Protein AF-A0A2G3E3P1-F1 (afdb_monomer_lite)

pLDDT: mean 88.56, std 8.78, range [60.94, 97.06]

Radius of gyration: 22.31 Å; chains: 1; bounding box: 65×24×72 Å

Secondary structure (DSSP, 8-state):
--EEEEE---PPPPPP-SSGGGGGHHHHHHHHHHHHHHHHHHHHHHHHHHHHHHHHHHHHHHHH-TTTTHHHHHHHHHHHHHHHHHHHTT-S-HHHHHHHHHHHHHHHHHHHHHHHHHHHHHHHHHHH-PPEEEEE--

Structure (mmCIF, N/C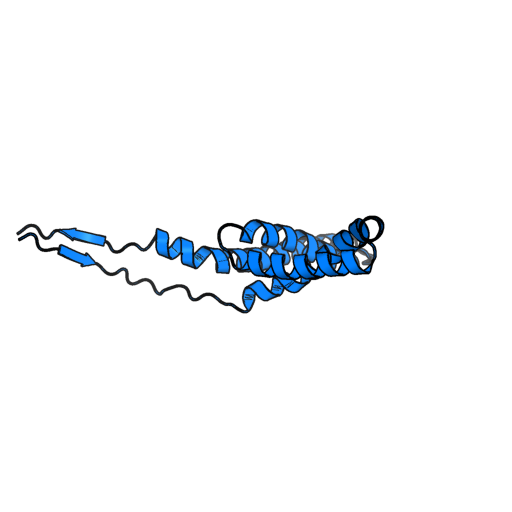A/C/O backbone):
data_AF-A0A2G3E3P1-F1
#
_entry.id   AF-A0A2G3E3P1-F1
#
loop_
_atom_site.group_PDB
_atom_site.id
_atom_site.type_symbol
_atom_site.label_atom_id
_atom_site.label_alt_id
_atom_site.label_comp_id
_atom_site.label_asym_id
_atom_site.label_entity_id
_atom_site.label_seq_id
_atom_site.pdbx_PDB_ins_code
_atom_site.Cartn_x
_atom_site.Cartn_y
_atom_site.Cartn_z
_atom_site.occupancy
_atom_site.B_iso_or_equiv
_atom_site.auth_seq_id
_atom_site.auth_comp_id
_atom_site.auth_asym_id
_atom_site.auth_atom_id
_atom_site.pdbx_PDB_model_num
ATOM 1 N N . MET A 1 1 ? -36.788 -7.141 41.780 1.00 60.94 1 MET A N 1
ATOM 2 C CA . MET A 1 1 ? -36.218 -6.802 40.452 1.00 60.94 1 MET A CA 1
ATOM 3 C C . MET A 1 1 ? -34.771 -7.259 40.453 1.00 60.94 1 MET A C 1
ATOM 5 O O . MET A 1 1 ? -34.112 -7.044 41.457 1.00 60.94 1 MET A O 1
ATOM 9 N N . ALA A 1 2 ? -34.281 -7.923 39.403 1.00 69.88 2 ALA A N 1
ATOM 10 C CA . ALA A 1 2 ? -32.884 -8.361 39.366 1.00 69.88 2 ALA A CA 1
ATOM 11 C C . ALA A 1 2 ? -31.947 -7.147 39.253 1.00 69.88 2 ALA A C 1
ATOM 13 O O . ALA A 1 2 ? -32.154 -6.288 38.397 1.00 69.88 2 ALA A O 1
ATOM 14 N N . LYS A 1 3 ? -30.929 -7.077 40.115 1.00 73.75 3 LYS A N 1
ATOM 15 C CA . LYS A 1 3 ? -29.912 -6.024 40.090 1.00 73.75 3 LYS A CA 1
ATOM 16 C C . LYS A 1 3 ? -28.738 -6.491 39.228 1.00 73.75 3 LYS A C 1
ATOM 18 O O . LYS A 1 3 ? -28.270 -7.619 39.369 1.00 73.75 3 LYS A O 1
ATOM 23 N N . TYR A 1 4 ? -28.278 -5.640 38.319 1.00 74.31 4 TYR A N 1
ATOM 24 C CA . TYR A 1 4 ? -27.139 -5.920 37.444 1.00 74.31 4 TYR A CA 1
ATOM 25 C C . TYR A 1 4 ? -26.029 -4.910 37.727 1.00 74.31 4 TYR A C 1
ATOM 27 O O . TYR A 1 4 ? -26.308 -3.724 37.893 1.00 74.31 4 TYR A O 1
ATOM 35 N N . ILE A 1 5 ? -24.783 -5.378 37.776 1.00 76.38 5 ILE A N 1
ATOM 36 C CA . ILE A 1 5 ? -23.590 -4.529 37.832 1.00 76.38 5 ILE A CA 1
ATOM 37 C C . ILE A 1 5 ? -22.904 -4.629 36.472 1.00 76.38 5 ILE A C 1
ATOM 39 O O . ILE A 1 5 ? -22.642 -5.730 35.976 1.00 76.38 5 ILE A O 1
ATOM 43 N N . ILE A 1 6 ? -22.649 -3.475 35.858 1.00 72.25 6 ILE A N 1
ATOM 44 C CA . ILE A 1 6 ? -21.857 -3.367 34.635 1.00 72.25 6 ILE A CA 1
ATOM 45 C C . ILE A 1 6 ? -20.405 -3.189 35.077 1.00 72.25 6 ILE A C 1
ATOM 47 O O . ILE A 1 6 ? -20.044 -2.148 35.619 1.00 72.25 6 ILE A O 1
ATOM 51 N N . GLU A 1 7 ? -19.578 -4.213 34.884 1.00 72.00 7 GLU A N 1
ATOM 52 C CA . GLU A 1 7 ? -18.133 -4.081 35.057 1.00 72.00 7 GLU A CA 1
ATOM 53 C C . GLU A 1 7 ? -17.564 -3.417 33.795 1.00 72.00 7 GLU A C 1
ATOM 55 O O . GLU A 1 7 ? -17.428 -4.050 32.741 1.00 72.00 7 GLU A O 1
ATOM 60 N N . GLU A 1 8 ? -17.273 -2.116 33.881 1.00 64.44 8 GLU A N 1
ATOM 61 C CA . GLU A 1 8 ? -16.582 -1.393 32.814 1.00 64.44 8 GLU A CA 1
ATOM 62 C C . GLU A 1 8 ? -15.137 -1.894 32.686 1.00 64.44 8 GLU A C 1
ATOM 64 O O . GLU A 1 8 ? -14.377 -1.965 33.656 1.00 64.44 8 GLU A O 1
ATOM 69 N N . ASN A 1 9 ? -14.747 -2.268 31.467 1.00 64.69 9 ASN A N 1
ATOM 70 C CA . ASN A 1 9 ? -13.402 -2.748 31.184 1.00 64.69 9 ASN A CA 1
ATOM 71 C C . ASN A 1 9 ? -12.422 -1.558 31.164 1.00 64.69 9 ASN A C 1
ATOM 73 O O . ASN A 1 9 ? -12.585 -0.636 30.370 1.00 64.69 9 ASN A O 1
ATOM 77 N N . LYS A 1 10 ? -11.389 -1.581 32.020 1.00 65.56 10 LYS A N 1
ATOM 78 C CA . LYS A 1 10 ? -10.432 -0.472 32.244 1.00 65.56 10 LYS A CA 1
ATOM 79 C C . LYS A 1 10 ? -9.449 -0.208 31.087 1.00 65.56 10 LYS A C 1
ATOM 81 O O . LYS A 1 10 ? -8.491 0.543 31.253 1.00 65.56 10 LYS A O 1
ATOM 86 N N . THR A 1 11 ? -9.622 -0.837 29.928 1.00 68.50 11 THR A N 1
ATOM 87 C CA . THR A 1 11 ? -8.714 -0.665 28.783 1.00 68.50 11 THR A CA 1
ATOM 88 C C . THR A 1 11 ? -8.942 0.672 28.082 1.00 68.50 11 THR A C 1
ATOM 90 O O . THR A 1 11 ? -10.074 0.978 27.706 1.00 68.50 11 THR A O 1
ATOM 93 N N . THR A 1 12 ? -7.875 1.432 27.826 1.00 75.94 12 THR A N 1
ATOM 94 C CA . THR A 1 12 ? -7.934 2.653 27.010 1.00 75.94 12 THR A CA 1
ATOM 95 C C . THR A 1 12 ? -8.355 2.333 25.572 1.00 75.94 12 THR A C 1
ATOM 97 O O . THR A 1 12 ? -7.999 1.291 25.016 1.00 75.94 12 THR A O 1
ATOM 100 N N . LYS A 1 13 ? -9.160 3.210 24.961 1.00 78.19 13 LYS A N 1
ATOM 101 C CA . LYS A 1 13 ? -9.611 3.053 23.571 1.00 78.19 13 LYS A CA 1
ATOM 102 C C . LYS A 1 13 ? -8.455 3.338 22.614 1.00 78.19 13 LYS A C 1
ATOM 104 O O . LYS A 1 13 ? -7.799 4.363 22.751 1.00 78.19 13 LYS A O 1
ATOM 109 N N . TYR A 1 14 ? -8.218 2.456 21.646 1.00 82.25 14 TYR A N 1
ATOM 110 C CA . TYR A 1 14 ? -7.235 2.705 20.597 1.00 82.25 14 TYR A CA 1
ATOM 111 C C . TYR A 1 14 ? -7.666 3.898 19.737 1.00 82.25 14 TYR A C 1
ATOM 113 O O . TYR A 1 14 ? -8.778 3.924 19.198 1.00 82.25 14 TYR A O 1
ATOM 121 N N . GLU A 1 15 ? -6.767 4.863 19.571 1.00 83.19 15 GLU A N 1
ATOM 122 C CA . GLU A 1 15 ? -6.976 6.034 18.726 1.00 83.19 15 GLU A CA 1
ATOM 123 C C . GLU A 1 15 ? -6.356 5.812 17.345 1.00 83.19 15 GLU A C 1
ATOM 125 O O . GLU A 1 15 ? -5.156 5.568 17.212 1.00 83.19 15 GLU A O 1
ATOM 130 N N . LYS A 1 16 ? -7.182 5.900 16.294 1.00 81.00 16 LYS A N 1
ATOM 131 C CA . LYS A 1 16 ? -6.702 5.778 14.913 1.00 81.00 16 LYS A CA 1
ATOM 132 C C . LYS A 1 16 ? -5.780 6.937 14.565 1.00 81.00 16 LYS A C 1
ATOM 134 O O . LYS A 1 16 ? -6.171 8.100 14.642 1.00 81.00 16 LYS A O 1
ATOM 139 N N . ASN A 1 17 ? -4.610 6.613 14.029 1.00 87.69 17 ASN A N 1
ATOM 140 C CA . ASN A 1 17 ? -3.779 7.591 13.353 1.00 87.69 17 ASN A CA 1
ATOM 141 C C . ASN A 1 17 ? -4.235 7.724 11.893 1.00 87.69 17 ASN A C 1
ATOM 143 O O . ASN A 1 17 ? -4.011 6.831 11.078 1.00 87.69 17 ASN A O 1
ATOM 147 N N . TYR A 1 18 ? -4.865 8.846 11.545 1.00 85.25 18 TYR A N 1
ATOM 148 C CA . TYR A 1 18 ? -5.335 9.105 10.177 1.00 85.25 18 TYR A CA 1
ATOM 149 C C . TYR A 1 18 ? -4.216 9.461 9.194 1.00 85.25 18 TYR A C 1
ATOM 151 O O . TYR A 1 18 ? -4.407 9.359 7.986 1.00 85.25 18 TYR A O 1
ATOM 159 N N . LYS A 1 19 ? -3.040 9.861 9.689 1.00 86.88 19 LYS A N 1
ATOM 160 C CA . LYS A 1 19 ? -1.888 10.184 8.840 1.00 86.88 19 LYS A CA 1
ATOM 161 C C . LYS A 1 19 ? -1.113 8.935 8.438 1.00 86.88 19 LYS A C 1
ATOM 163 O O . LYS A 1 19 ? -0.510 8.916 7.376 1.00 86.88 19 LYS A O 1
ATOM 168 N N . PHE A 1 20 ? -1.132 7.897 9.270 1.00 84.19 20 PHE A N 1
ATOM 169 C CA . PHE A 1 20 ? -0.296 6.715 9.074 1.00 84.19 20 PHE A CA 1
ATOM 170 C C . PHE A 1 20 ? -0.612 5.938 7.780 1.00 84.19 20 PHE A C 1
ATOM 172 O O . PHE A 1 20 ? 0.319 5.673 7.024 1.00 84.19 20 PHE A O 1
ATOM 179 N N . PRO A 1 21 ? -1.887 5.676 7.421 1.00 84.94 21 PRO A N 1
ATOM 180 C CA . PRO A 1 21 ? -2.224 5.027 6.152 1.00 84.94 21 PRO A CA 1
ATOM 181 C C . PRO A 1 21 ? -1.905 5.869 4.914 1.00 84.94 21 PRO A C 1
ATOM 183 O O . PRO A 1 21 ? -1.929 5.341 3.807 1.00 84.94 21 PRO A O 1
ATOM 186 N N . LEU A 1 22 ? -1.587 7.164 5.068 1.00 90.31 22 LEU A N 1
ATOM 187 C CA . LEU A 1 22 ? -1.211 8.005 3.932 1.00 90.31 22 LEU A CA 1
ATOM 188 C C . LEU A 1 22 ? 0.111 7.576 3.292 1.00 90.31 22 LEU A C 1
ATOM 190 O O . LEU A 1 22 ? 0.349 7.922 2.139 1.00 90.31 22 LEU A O 1
ATOM 194 N N . ILE A 1 23 ? 0.945 6.795 3.989 1.00 88.69 23 ILE A N 1
ATOM 195 C CA . ILE A 1 23 ? 2.176 6.232 3.417 1.00 88.69 23 ILE A CA 1
ATOM 196 C C . ILE A 1 23 ? 1.894 5.368 2.178 1.00 88.69 23 ILE A C 1
ATOM 198 O O . ILE A 1 23 ? 2.701 5.337 1.247 1.00 88.69 23 ILE A O 1
ATOM 202 N N . ASN A 1 24 ? 0.696 4.778 2.105 1.00 92.38 24 ASN A N 1
ATOM 203 C CA . ASN A 1 24 ? 0.251 3.950 0.989 1.00 92.38 24 ASN A CA 1
ATOM 204 C C . ASN A 1 24 ? -0.016 4.756 -0.296 1.00 92.38 24 ASN A C 1
ATOM 206 O O . ASN A 1 24 ? -0.272 4.160 -1.342 1.00 92.38 24 ASN A O 1
ATOM 210 N N . ILE A 1 25 ? 0.125 6.087 -0.271 1.00 93.75 25 ILE A N 1
ATOM 211 C CA . ILE A 1 25 ? 0.106 6.905 -1.488 1.00 93.75 25 ILE A CA 1
ATOM 212 C C . ILE A 1 25 ? 1.262 6.546 -2.427 1.00 93.75 25 ILE A C 1
ATOM 214 O O . ILE A 1 25 ? 1.083 6.532 -3.641 1.00 93.75 25 ILE A O 1
ATOM 218 N N . ILE A 1 26 ? 2.431 6.202 -1.875 1.00 93.00 26 ILE A N 1
ATOM 219 C CA . ILE A 1 26 ? 3.614 5.820 -2.652 1.00 93.00 26 ILE A CA 1
ATOM 220 C C . ILE A 1 26 ? 3.318 4.556 -3.473 1.00 93.00 26 ILE A C 1
ATOM 222 O O . ILE A 1 26 ? 3.400 4.620 -4.704 1.00 93.00 26 ILE A O 1
ATOM 226 N N . PRO A 1 27 ? 2.922 3.423 -2.856 1.00 94.50 27 PRO A N 1
ATOM 227 C CA . PRO A 1 27 ? 2.588 2.237 -3.623 1.00 94.50 27 PRO A CA 1
ATOM 228 C C . PRO A 1 27 ? 1.376 2.434 -4.535 1.00 94.50 27 PRO A C 1
ATOM 230 O O . PRO A 1 27 ? 1.386 1.903 -5.644 1.00 94.50 27 PRO A O 1
ATOM 233 N N . ALA A 1 28 ? 0.381 3.236 -4.141 1.00 95.06 28 ALA A N 1
ATOM 234 C CA . ALA A 1 28 ? -0.768 3.543 -4.992 1.00 95.06 28 ALA A CA 1
ATOM 235 C C . ALA A 1 28 ? -0.355 4.229 -6.306 1.00 95.06 28 ALA A C 1
ATOM 237 O O . ALA A 1 28 ? -0.781 3.811 -7.383 1.00 95.06 28 ALA A O 1
ATOM 238 N N . VAL A 1 29 ? 0.503 5.252 -6.230 1.00 95.50 29 VAL A N 1
ATOM 239 C CA . VAL A 1 29 ? 0.998 5.985 -7.407 1.00 95.50 29 VAL A CA 1
ATOM 240 C C . VAL A 1 29 ? 1.833 5.080 -8.306 1.00 95.50 29 VAL A C 1
ATOM 242 O O . VAL A 1 29 ? 1.672 5.106 -9.524 1.00 95.50 29 VAL A O 1
ATOM 245 N N . ILE A 1 30 ? 2.696 4.244 -7.729 1.00 95.06 30 ILE A N 1
ATOM 246 C CA . ILE A 1 30 ? 3.535 3.338 -8.520 1.00 95.06 30 ILE A CA 1
ATOM 247 C C . ILE A 1 30 ? 2.682 2.261 -9.202 1.00 95.06 30 ILE A C 1
ATOM 249 O O . ILE A 1 30 ? 2.890 2.000 -10.384 1.00 95.06 30 ILE A O 1
ATOM 253 N N . TRP A 1 31 ? 1.681 1.685 -8.524 1.00 95.06 31 TRP A N 1
ATOM 254 C CA . TRP A 1 31 ? 0.722 0.758 -9.143 1.00 95.06 31 TRP A CA 1
ATOM 255 C C . TRP A 1 31 ? -0.129 1.412 -10.238 1.00 95.06 31 TRP A C 1
ATOM 257 O O . TRP A 1 31 ? -0.542 0.740 -11.184 1.00 95.06 31 TRP A O 1
ATOM 267 N N . ALA A 1 32 ? -0.363 2.722 -10.162 1.00 95.06 32 ALA A N 1
ATOM 268 C CA . ALA A 1 32 ? -1.093 3.448 -11.191 1.00 95.06 32 ALA A CA 1
ATOM 269 C C . ALA A 1 32 ? -0.338 3.496 -12.536 1.00 95.06 32 ALA A C 1
ATOM 271 O O . ALA A 1 32 ? -0.973 3.612 -13.584 1.00 95.06 32 ALA A O 1
ATOM 272 N N . ILE A 1 33 ? 0.995 3.344 -12.535 1.00 94.12 33 ILE A N 1
ATOM 273 C CA . ILE A 1 33 ? 1.827 3.330 -13.750 1.00 94.12 33 ILE A CA 1
ATOM 274 C C . ILE A 1 33 ? 1.477 2.149 -14.671 1.00 94.12 33 ILE A C 1
ATOM 276 O O . ILE A 1 33 ? 1.078 2.408 -15.810 1.00 94.12 33 ILE A O 1
ATOM 280 N N . PRO A 1 34 ? 1.575 0.870 -14.247 1.00 94.25 34 PRO A N 1
ATOM 281 C CA . PRO A 1 34 ? 1.217 -0.253 -15.109 1.00 94.25 34 PRO A CA 1
ATOM 282 C C . PRO A 1 34 ? -0.269 -0.243 -15.490 1.00 94.25 34 PRO A C 1
ATOM 284 O O . PRO A 1 34 ? -0.607 -0.638 -16.604 1.00 94.25 34 PRO A O 1
ATOM 287 N N . ILE A 1 35 ? -1.157 0.261 -14.623 1.00 94.38 35 ILE A N 1
ATOM 288 C CA . ILE A 1 35 ? -2.582 0.444 -14.944 1.00 94.38 35 ILE A CA 1
ATOM 289 C C . ILE A 1 35 ? -2.742 1.430 -16.105 1.00 94.38 35 ILE A C 1
ATOM 291 O O . ILE A 1 35 ? -3.372 1.103 -17.111 1.00 94.38 35 ILE A O 1
ATOM 295 N N . HIS A 1 36 ? -2.120 2.607 -16.008 1.00 94.94 36 HIS A N 1
ATOM 296 C CA . HIS A 1 36 ? -2.134 3.601 -17.075 1.00 94.94 36 HIS A CA 1
ATOM 297 C C . HIS A 1 36 ? -1.535 3.037 -18.371 1.00 94.94 36 HIS A C 1
ATOM 299 O O . HIS A 1 36 ? -2.145 3.149 -19.432 1.00 94.94 36 HIS A O 1
ATOM 305 N N . GLN A 1 37 ? -0.365 2.396 -18.298 1.00 95.25 37 GLN A N 1
ATOM 306 C CA . GLN A 1 37 ? 0.307 1.814 -19.464 1.00 95.25 37 GLN A CA 1
ATOM 307 C C . GLN A 1 37 ? -0.555 0.757 -20.160 1.00 95.25 37 GLN A C 1
ATOM 309 O O . GLN A 1 37 ? -0.598 0.721 -21.388 1.00 95.25 37 GLN A O 1
ATOM 314 N N . LYS A 1 38 ? -1.272 -0.069 -19.392 1.00 95.25 38 LYS A N 1
ATOM 315 C CA . LYS A 1 38 ? -2.122 -1.132 -19.934 1.00 95.25 38 LYS A CA 1
ATOM 316 C C . LYS A 1 38 ? -3.447 -0.619 -20.499 1.00 95.25 38 LYS A C 1
ATOM 318 O O . LYS A 1 38 ? -3.937 -1.181 -21.472 1.00 95.25 38 LYS A O 1
ATOM 323 N N . LEU A 1 39 ? -4.015 0.444 -19.927 1.00 94.81 39 LEU A N 1
ATOM 324 C CA . LEU A 1 39 ? -5.299 1.008 -20.360 1.00 94.81 39 LEU A CA 1
ATOM 325 C C . LEU A 1 39 ? -5.169 2.070 -21.457 1.00 94.81 39 LEU A C 1
ATOM 327 O O . LEU A 1 39 ? -6.087 2.227 -22.259 1.00 94.81 39 LEU A O 1
ATOM 331 N N . SER A 1 40 ? -4.033 2.764 -21.542 1.00 94.56 40 SER A N 1
ATOM 332 C CA . SER A 1 40 ? -3.755 3.775 -22.573 1.00 94.56 40 SER A CA 1
ATOM 333 C C . SER A 1 40 ? -4.049 3.310 -24.012 1.00 94.56 40 SER A C 1
ATOM 335 O O . SER A 1 40 ? -4.718 4.059 -24.728 1.00 94.56 40 SER A O 1
ATOM 337 N N . PRO A 1 41 ? -3.661 2.092 -24.454 1.00 94.62 41 PRO A N 1
ATOM 338 C CA . PRO A 1 41 ? -4.001 1.616 -25.799 1.00 94.62 41 PRO A CA 1
ATOM 339 C C . PRO A 1 41 ? -5.487 1.268 -25.992 1.00 94.62 41 PRO A C 1
ATOM 341 O O . PRO A 1 41 ? -5.929 1.172 -27.131 1.00 94.62 41 PRO A O 1
ATOM 344 N N . MET A 1 42 ? -6.258 1.072 -24.918 1.00 94.25 42 MET A N 1
ATOM 345 C CA . MET A 1 42 ? -7.656 0.625 -24.986 1.00 94.25 42 MET A CA 1
ATOM 346 C C . MET A 1 42 ? -8.653 1.787 -24.944 1.00 94.25 42 MET A C 1
ATOM 348 O O . MET A 1 42 ? -9.629 1.791 -25.685 1.00 94.25 42 MET A O 1
ATOM 352 N N . ILE A 1 43 ? -8.413 2.768 -24.072 1.00 95.06 43 ILE A N 1
ATOM 353 C CA . ILE A 1 43 ? -9.344 3.881 -23.802 1.00 95.06 43 ILE A CA 1
ATOM 354 C C . ILE A 1 43 ? -8.719 5.259 -24.065 1.00 95.06 43 ILE A C 1
ATOM 356 O O . ILE A 1 43 ? -9.271 6.292 -23.682 1.00 95.06 43 ILE A O 1
ATOM 360 N N . GLY A 1 44 ? -7.551 5.282 -24.711 1.00 93.50 44 GLY A N 1
ATOM 361 C CA . GLY A 1 44 ? -6.770 6.489 -24.962 1.00 93.50 44 GLY A CA 1
ATOM 362 C C . GLY A 1 44 ? -6.079 7.035 -23.707 1.00 93.50 44 GLY A C 1
ATOM 363 O O . GLY A 1 44 ? -6.413 6.699 -22.569 1.00 93.50 44 GLY A O 1
ATOM 364 N N . LYS A 1 45 ? -5.106 7.933 -23.913 1.00 90.31 45 LYS A N 1
ATOM 365 C CA . LYS A 1 45 ? -4.289 8.516 -22.830 1.00 90.31 45 LYS A CA 1
ATOM 366 C C . LYS A 1 45 ? -5.143 9.220 -21.768 1.00 90.31 45 LYS A C 1
ATOM 368 O O . LYS A 1 45 ? -4.958 8.983 -20.580 1.00 90.31 45 LYS A O 1
ATOM 373 N N . GLY A 1 46 ? -6.100 10.051 -22.188 1.00 92.00 46 GLY A N 1
ATOM 374 C CA . GLY A 1 46 ? -6.967 10.802 -21.270 1.00 92.00 46 GLY A CA 1
ATOM 375 C C . GLY A 1 46 ? -7.828 9.897 -20.384 1.00 92.00 46 GLY A C 1
ATOM 376 O O . GLY A 1 46 ? -7.869 10.087 -19.169 1.00 92.00 46 GLY A O 1
ATOM 377 N N . GLY A 1 47 ? -8.446 8.865 -20.970 1.00 92.44 47 GLY A N 1
ATOM 378 C CA . GLY A 1 47 ? -9.226 7.877 -20.220 1.00 92.44 47 GLY A CA 1
ATOM 379 C C . GLY A 1 47 ? -8.363 7.078 -19.241 1.00 92.44 47 GLY A C 1
ATOM 380 O O . GLY A 1 47 ? -8.736 6.909 -18.081 1.00 92.44 47 GLY A O 1
ATOM 381 N N . ALA A 1 48 ? -7.174 6.648 -19.670 1.00 95.06 48 ALA A N 1
ATOM 382 C CA . ALA A 1 48 ? -6.246 5.898 -18.826 1.00 95.06 48 ALA A CA 1
ATOM 383 C C . ALA A 1 48 ? -5.746 6.706 -17.619 1.00 95.06 48 ALA A C 1
ATOM 385 O O . ALA A 1 48 ? -5.642 6.155 -16.524 1.00 95.06 48 ALA A O 1
ATOM 386 N N . TYR A 1 49 ? -5.489 8.009 -17.786 1.00 93.81 49 TYR A N 1
ATOM 387 C CA . TYR A 1 49 ? -5.167 8.899 -16.666 1.00 93.81 49 TYR A CA 1
ATOM 388 C C . TYR A 1 49 ? -6.320 9.001 -15.666 1.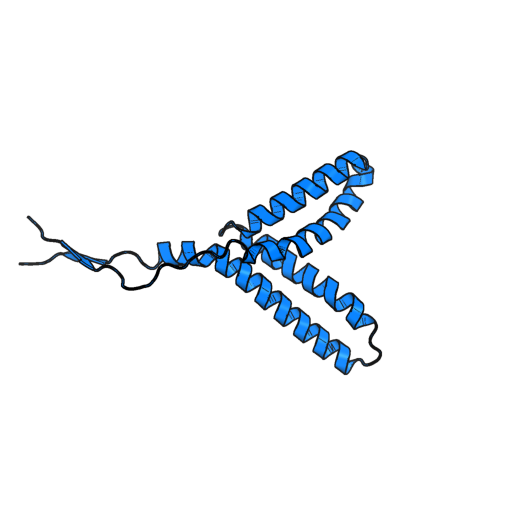00 93.81 49 TYR A C 1
ATOM 390 O O . TYR A 1 49 ? -6.087 8.912 -14.461 1.00 93.81 49 TYR A O 1
ATOM 398 N N . GLY A 1 50 ? -7.559 9.129 -16.152 1.00 95.06 50 GLY A N 1
ATOM 399 C CA . GLY A 1 50 ? -8.744 9.148 -15.293 1.00 95.06 50 GLY A CA 1
ATOM 400 C C . GLY A 1 50 ? -8.852 7.890 -14.425 1.00 95.06 50 GLY A C 1
ATOM 401 O O . GLY A 1 50 ? -9.036 7.989 -13.212 1.00 95.06 50 GLY A O 1
ATOM 402 N N . VAL A 1 51 ? -8.651 6.709 -15.019 1.00 96.25 51 VAL A N 1
ATOM 403 C CA . VAL A 1 51 ? -8.676 5.434 -14.281 1.00 96.25 51 VAL A CA 1
ATOM 404 C C . VAL A 1 51 ? -7.514 5.324 -13.293 1.00 96.25 51 VAL A C 1
ATOM 406 O O . VAL A 1 51 ? -7.716 4.882 -12.165 1.00 96.25 51 VAL A O 1
ATOM 409 N N . ALA A 1 52 ? -6.311 5.755 -13.675 1.00 95.81 52 ALA A N 1
ATOM 410 C CA . ALA A 1 52 ? -5.144 5.747 -12.797 1.00 95.81 52 ALA A CA 1
ATOM 411 C C . ALA A 1 52 ? -5.354 6.620 -11.544 1.00 95.81 52 ALA A C 1
ATOM 413 O O . ALA A 1 52 ? -5.065 6.182 -10.433 1.00 95.81 52 ALA A O 1
ATOM 414 N N . ILE A 1 53 ? -5.923 7.821 -11.699 1.00 95.62 53 ILE A N 1
ATOM 415 C CA . ILE A 1 53 ? -6.254 8.710 -10.572 1.00 95.62 53 ILE A CA 1
ATOM 416 C C . ILE A 1 53 ? -7.333 8.081 -9.685 1.00 95.62 53 ILE A C 1
ATOM 418 O O . ILE A 1 53 ? -7.181 8.043 -8.462 1.00 95.62 53 ILE A O 1
ATOM 422 N N . ALA A 1 54 ? -8.401 7.550 -10.290 1.00 96.81 54 ALA A N 1
ATOM 423 C CA . ALA A 1 54 ? -9.463 6.872 -9.553 1.00 96.81 54 ALA A CA 1
ATOM 424 C C . ALA A 1 54 ? -8.920 5.681 -8.749 1.00 96.81 54 ALA A C 1
ATOM 426 O O . ALA A 1 54 ? -9.301 5.493 -7.596 1.00 96.81 54 ALA A O 1
ATOM 427 N N . PHE A 1 55 ? -7.982 4.923 -9.322 1.00 96.31 55 PHE A N 1
ATOM 428 C CA . PHE A 1 55 ? -7.301 3.833 -8.636 1.00 96.31 55 PHE A CA 1
ATOM 429 C C . PHE A 1 55 ? -6.498 4.319 -7.427 1.00 96.31 55 PHE A C 1
ATOM 431 O O . PHE A 1 55 ? -6.612 3.715 -6.366 1.00 96.31 55 PHE A O 1
ATOM 438 N N . VAL A 1 56 ? -5.734 5.412 -7.541 1.00 96.12 56 VAL A N 1
ATOM 439 C CA . VAL A 1 56 ? -4.975 5.960 -6.401 1.00 96.12 56 VAL A CA 1
ATOM 440 C C . VAL A 1 56 ? -5.914 6.341 -5.257 1.00 96.12 56 VAL A C 1
ATOM 442 O O . VAL A 1 56 ? -5.683 5.952 -4.115 1.00 96.12 56 VAL A O 1
ATOM 445 N N . ILE A 1 57 ? -7.004 7.054 -5.559 1.00 95.25 57 ILE A N 1
ATOM 446 C CA . ILE A 1 57 ? -8.004 7.451 -4.557 1.00 95.25 57 ILE A CA 1
ATOM 447 C C . ILE A 1 57 ? -8.632 6.214 -3.910 1.00 95.25 57 ILE A C 1
ATOM 449 O O . ILE A 1 57 ? -8.725 6.130 -2.685 1.00 95.25 57 ILE A O 1
ATOM 453 N N . LEU A 1 58 ? -9.026 5.236 -4.728 1.00 95.31 58 LEU A N 1
ATOM 454 C CA . LEU A 1 58 ? -9.609 3.986 -4.262 1.00 95.31 58 LEU A CA 1
ATOM 455 C C . LEU A 1 58 ? -8.639 3.246 -3.333 1.00 95.31 58 LEU A C 1
ATOM 457 O O . LEU A 1 58 ? -9.016 2.903 -2.218 1.00 95.31 58 LEU A O 1
ATOM 461 N N . TYR A 1 59 ? -7.381 3.073 -3.741 1.00 94.50 59 TYR A N 1
ATOM 462 C CA . TYR A 1 59 ? -6.336 2.422 -2.947 1.00 94.50 59 TYR A CA 1
ATOM 463 C C . TYR A 1 59 ? -6.196 3.061 -1.564 1.00 94.50 59 TYR A C 1
ATOM 465 O O . TYR A 1 59 ? -6.191 2.361 -0.552 1.00 94.50 59 TYR A O 1
ATOM 473 N N . MET A 1 60 ? -6.159 4.395 -1.518 1.00 93.62 60 MET A N 1
ATOM 474 C CA . MET A 1 60 ? -6.070 5.151 -0.271 1.00 93.62 60 MET A CA 1
ATOM 475 C C . MET A 1 60 ? -7.274 4.899 0.630 1.00 93.62 60 MET A C 1
ATOM 477 O O . MET A 1 60 ? -7.095 4.613 1.809 1.00 93.62 60 MET A O 1
ATOM 481 N N . ILE A 1 61 ? -8.494 4.954 0.086 1.00 91.94 61 ILE A N 1
ATOM 482 C CA . ILE A 1 61 ? -9.722 4.678 0.845 1.00 91.94 61 ILE A CA 1
ATOM 483 C C . ILE A 1 61 ? -9.695 3.251 1.408 1.00 91.94 61 ILE A C 1
ATOM 485 O O . ILE A 1 61 ? -9.997 3.055 2.587 1.00 91.94 61 ILE A O 1
ATOM 489 N N . LEU A 1 62 ? -9.288 2.261 0.605 1.00 91.44 62 LEU A N 1
ATOM 490 C CA . LEU A 1 62 ? -9.196 0.869 1.051 1.00 91.44 62 LEU A CA 1
ATOM 491 C C . LEU A 1 62 ? -8.202 0.693 2.205 1.00 91.44 62 LEU A C 1
ATOM 493 O O . LEU A 1 62 ? -8.489 -0.084 3.115 1.00 91.44 62 LEU A O 1
ATOM 497 N N . SER A 1 63 ? -7.091 1.437 2.228 1.00 90.12 63 SER A N 1
ATOM 498 C CA . SER A 1 63 ? -6.119 1.399 3.332 1.00 90.12 63 SER A CA 1
ATOM 499 C C . SER A 1 63 ? -6.697 1.835 4.688 1.00 90.12 63 SER A C 1
ATOM 501 O O . SER A 1 63 ? -6.134 1.492 5.725 1.00 90.12 63 SER A O 1
ATOM 503 N N . PHE A 1 64 ? -7.832 2.546 4.725 1.00 86.94 64 PHE A N 1
ATOM 504 C CA . PHE A 1 64 ? -8.504 2.925 5.978 1.00 86.94 64 PHE A CA 1
ATOM 505 C C . PHE A 1 64 ? -9.561 1.912 6.452 1.00 86.94 64 PHE A C 1
ATOM 507 O O . PHE A 1 64 ? -9.988 1.961 7.616 1.00 86.94 64 PHE A O 1
ATOM 514 N N . ILE A 1 65 ? -10.004 1.002 5.577 1.00 87.56 65 ILE A N 1
ATOM 515 C CA . ILE A 1 65 ? -11.127 0.092 5.832 1.00 87.56 65 ILE A CA 1
ATOM 516 C C . ILE A 1 65 ? -10.611 -1.267 6.313 1.00 87.56 65 ILE A C 1
ATOM 518 O O . ILE A 1 65 ? -10.044 -2.039 5.548 1.00 87.56 65 ILE A O 1
ATOM 522 N N . HIS A 1 66 ? -10.903 -1.606 7.570 1.00 81.06 66 HIS A N 1
ATOM 523 C CA . HIS A 1 66 ? -10.442 -2.828 8.246 1.00 81.06 66 HIS A CA 1
ATOM 524 C C . HIS A 1 66 ? -10.608 -4.150 7.465 1.00 81.06 66 HIS A C 1
ATOM 526 O O . HIS A 1 66 ? -9.716 -4.988 7.529 1.00 81.06 66 HIS A O 1
ATOM 532 N N . ILE A 1 67 ? -11.708 -4.353 6.726 1.00 76.12 67 ILE A N 1
ATOM 533 C CA . ILE A 1 67 ? -11.974 -5.619 6.008 1.00 76.12 67 ILE A CA 1
ATOM 534 C C . ILE A 1 67 ? -11.042 -5.795 4.805 1.00 76.12 67 ILE A C 1
ATOM 536 O O . ILE A 1 67 ? -10.590 -6.900 4.520 1.00 76.12 67 ILE A O 1
ATOM 540 N N . VAL A 1 68 ? -10.770 -4.706 4.087 1.00 87.62 68 VAL A N 1
ATOM 541 C CA . VAL A 1 68 ? -10.091 -4.747 2.784 1.00 87.62 68 VAL A CA 1
ATOM 542 C C . VAL A 1 68 ? -8.677 -4.188 2.825 1.00 87.62 68 VAL A C 1
ATOM 544 O O . VAL A 1 68 ? -7.952 -4.388 1.860 1.00 87.62 68 VAL A O 1
ATOM 547 N N . ALA A 1 69 ? -8.253 -3.575 3.937 1.00 85.75 69 ALA A N 1
ATOM 548 C CA . ALA A 1 69 ? -6.921 -2.992 4.119 1.00 85.75 69 ALA A CA 1
ATOM 549 C C . ALA A 1 69 ? -5.771 -3.999 3.941 1.00 85.75 69 ALA A C 1
ATOM 551 O O . ALA A 1 69 ? -4.647 -3.591 3.664 1.00 85.75 69 ALA A O 1
ATOM 552 N N . LEU A 1 70 ? -6.037 -5.308 4.030 1.00 89.88 70 LEU A N 1
ATOM 553 C CA . LEU A 1 70 ? -5.035 -6.336 3.743 1.00 89.88 70 LEU A CA 1
ATOM 554 C C . LEU A 1 70 ? -4.552 -6.283 2.284 1.00 89.88 70 LEU A C 1
ATOM 556 O O . LEU A 1 70 ? -3.364 -6.445 2.027 1.00 89.88 70 LEU A O 1
ATOM 560 N N . ALA A 1 71 ? -5.452 -6.034 1.328 1.00 91.31 71 ALA A N 1
ATOM 561 C CA . ALA A 1 71 ? -5.105 -5.987 -0.090 1.00 91.31 71 ALA A CA 1
ATOM 562 C C . ALA A 1 71 ? -4.111 -4.853 -0.431 1.00 91.31 71 ALA A C 1
ATOM 564 O O . ALA A 1 71 ? -3.056 -5.156 -0.994 1.00 91.31 71 ALA A O 1
ATOM 565 N N . PRO A 1 72 ? -4.361 -3.576 -0.066 1.00 90.94 72 PRO A N 1
ATOM 566 C CA . PRO A 1 72 ? -3.383 -2.514 -0.253 1.00 90.94 72 PRO A CA 1
ATOM 567 C C . PRO A 1 72 ? -2.157 -2.665 0.658 1.00 90.94 72 PRO A C 1
ATOM 569 O O . PRO A 1 72 ? -1.099 -2.166 0.289 1.00 90.94 72 PRO A O 1
ATOM 572 N N . ALA A 1 73 ? -2.240 -3.370 1.792 1.00 92.38 73 ALA A N 1
ATOM 573 C CA . ALA A 1 73 ? -1.054 -3.670 2.597 1.00 92.38 73 ALA A CA 1
ATOM 574 C C . ALA A 1 73 ? -0.101 -4.631 1.865 1.00 92.38 73 ALA A C 1
ATOM 576 O O . ALA A 1 73 ? 1.078 -4.337 1.687 1.00 92.38 73 ALA A O 1
ATOM 577 N N . VAL A 1 74 ? -0.616 -5.752 1.347 1.00 93.56 74 VAL A N 1
ATOM 578 C CA . VAL A 1 74 ? 0.178 -6.711 0.556 1.00 93.56 74 VAL A CA 1
ATOM 579 C C . VAL A 1 74 ? 0.706 -6.060 -0.724 1.00 93.56 74 VAL A C 1
ATOM 581 O O . VAL A 1 74 ? 1.890 -6.182 -1.041 1.00 93.56 74 VAL A O 1
ATOM 584 N N . GLY A 1 75 ? -0.151 -5.323 -1.439 1.00 93.31 75 GLY A N 1
ATOM 585 C CA . GLY A 1 75 ? 0.250 -4.563 -2.624 1.00 93.31 75 GLY A CA 1
ATOM 586 C C . GLY A 1 75 ? 1.333 -3.524 -2.324 1.00 93.31 75 GLY A C 1
ATOM 587 O O . GLY A 1 75 ? 2.214 -3.303 -3.158 1.00 93.31 75 GLY A O 1
ATOM 588 N N . GLY A 1 76 ? 1.298 -2.939 -1.125 1.00 93.69 76 GLY A N 1
ATOM 589 C CA . GLY A 1 76 ? 2.271 -1.975 -0.634 1.00 93.69 76 GLY A CA 1
ATOM 590 C C . GLY A 1 76 ? 3.632 -2.602 -0.361 1.00 93.69 76 GLY A C 1
ATOM 591 O O . GLY A 1 76 ? 4.636 -2.105 -0.873 1.00 93.69 76 GLY A O 1
ATOM 592 N N . VAL A 1 77 ? 3.669 -3.759 0.317 1.00 96.00 77 VAL A N 1
ATOM 593 C CA . VAL A 1 77 ? 4.914 -4.506 0.578 1.00 96.00 77 VAL A CA 1
ATOM 594 C C . VAL A 1 77 ? 5.634 -4.816 -0.729 1.00 96.00 77 VAL A C 1
ATOM 596 O O . VAL A 1 77 ? 6.838 -4.582 -0.832 1.00 96.00 77 VAL A O 1
ATOM 599 N N . ILE A 1 78 ? 4.910 -5.307 -1.738 1.00 94.94 78 ILE A N 1
ATOM 600 C CA . ILE A 1 78 ? 5.485 -5.671 -3.041 1.00 94.94 78 ILE A CA 1
ATOM 601 C C . ILE A 1 78 ? 6.158 -4.459 -3.688 1.00 94.94 78 ILE A C 1
ATOM 603 O O . ILE A 1 78 ? 7.312 -4.540 -4.110 1.00 94.94 78 ILE A O 1
ATOM 607 N N . ILE A 1 79 ? 5.456 -3.327 -3.741 1.00 94.94 79 ILE A N 1
ATOM 608 C CA . ILE A 1 79 ? 5.956 -2.135 -4.421 1.00 94.94 79 ILE A CA 1
ATOM 609 C C . ILE A 1 79 ? 7.082 -1.460 -3.655 1.00 94.94 79 ILE A C 1
ATOM 611 O O . ILE A 1 79 ? 8.085 -1.114 -4.269 1.00 94.94 79 ILE A O 1
ATOM 615 N N . LEU A 1 80 ? 6.952 -1.286 -2.341 1.00 93.38 80 LEU A N 1
ATOM 616 C CA . LEU A 1 80 ? 8.013 -0.700 -1.524 1.00 93.38 80 LEU A CA 1
ATOM 617 C C . LEU A 1 80 ? 9.285 -1.549 -1.622 1.00 93.38 80 LEU A C 1
ATOM 619 O O . LEU A 1 80 ? 10.372 -1.014 -1.830 1.00 93.38 80 LEU A O 1
ATOM 623 N N . THR A 1 81 ? 9.142 -2.874 -1.573 1.00 95.00 81 THR A N 1
ATOM 624 C CA . THR A 1 81 ? 10.266 -3.797 -1.755 1.00 95.00 81 THR A CA 1
ATOM 625 C C . THR A 1 81 ? 10.902 -3.625 -3.133 1.00 95.00 81 THR A C 1
ATOM 627 O O . THR A 1 81 ? 12.106 -3.399 -3.221 1.00 95.00 81 THR A O 1
ATOM 630 N N . ALA A 1 82 ? 10.114 -3.671 -4.210 1.00 92.81 82 ALA A N 1
ATOM 631 C CA . ALA A 1 82 ? 10.624 -3.531 -5.573 1.00 92.81 82 ALA A CA 1
ATOM 632 C C . ALA A 1 82 ? 11.302 -2.169 -5.811 1.00 92.81 82 ALA A C 1
ATOM 634 O O . ALA A 1 82 ? 12.384 -2.110 -6.398 1.00 92.81 82 ALA A O 1
ATOM 635 N N . LEU A 1 83 ? 10.696 -1.090 -5.307 1.00 93.19 83 LEU A N 1
ATOM 636 C CA . LEU A 1 83 ? 11.192 0.279 -5.429 1.00 93.19 83 LEU A CA 1
ATOM 637 C C . LEU A 1 83 ? 12.589 0.427 -4.820 1.00 93.19 83 LEU A C 1
ATOM 639 O O . LEU A 1 83 ? 13.472 1.010 -5.444 1.00 93.19 83 LEU A O 1
ATOM 643 N N . PHE A 1 84 ? 12.799 -0.116 -3.619 1.00 93.12 84 PHE A N 1
ATOM 644 C CA . PHE A 1 84 ? 14.078 -0.010 -2.919 1.00 93.12 84 PHE A CA 1
ATOM 645 C C . PHE A 1 84 ? 15.076 -1.110 -3.301 1.00 93.12 84 PHE A C 1
ATOM 647 O O . PHE A 1 84 ? 16.280 -0.924 -3.130 1.00 93.12 84 PHE A O 1
ATOM 654 N N . TRP A 1 85 ? 14.629 -2.232 -3.867 1.00 95.62 85 TRP A N 1
ATOM 655 C CA . TRP A 1 85 ? 15.532 -3.238 -4.431 1.00 95.62 85 TRP A CA 1
ATOM 656 C C . TRP A 1 85 ? 16.215 -2.760 -5.712 1.00 95.62 85 TRP A C 1
ATOM 658 O O . TRP A 1 85 ? 17.388 -3.078 -5.899 1.00 95.62 85 TRP A O 1
ATOM 668 N N . ALA A 1 86 ? 15.530 -1.968 -6.545 1.00 93.31 86 ALA A N 1
ATOM 669 C CA . ALA A 1 86 ? 16.080 -1.439 -7.794 1.00 93.31 86 ALA A CA 1
ATOM 670 C C . ALA A 1 86 ? 17.452 -0.742 -7.626 1.00 93.31 86 ALA A C 1
ATOM 672 O O . ALA A 1 86 ? 18.399 -1.149 -8.296 1.00 93.31 86 ALA A O 1
ATOM 673 N N . PRO A 1 87 ? 17.646 0.232 -6.711 1.00 92.69 87 PRO A N 1
ATOM 674 C CA . PRO A 1 87 ? 18.967 0.826 -6.491 1.00 92.69 87 PRO A CA 1
ATOM 675 C C . PRO A 1 87 ? 19.975 -0.157 -5.875 1.00 92.69 87 PRO A C 1
ATOM 677 O O . PRO A 1 87 ? 21.160 -0.121 -6.204 1.00 92.69 87 PRO A O 1
ATOM 680 N N . VAL A 1 88 ? 19.523 -1.068 -5.009 1.00 94.38 88 VAL A N 1
ATOM 681 C CA . VAL A 1 88 ? 20.380 -2.081 -4.364 1.00 94.38 88 VAL A CA 1
ATOM 682 C C . VAL A 1 88 ? 20.942 -3.079 -5.382 1.00 94.38 88 VAL A C 1
ATOM 684 O O . VAL A 1 88 ? 22.046 -3.599 -5.202 1.00 94.38 88 VAL A O 1
ATOM 687 N N . ASP A 1 89 ? 20.242 -3.296 -6.496 1.00 92.38 89 ASP A N 1
ATOM 688 C CA . ASP A 1 89 ? 20.710 -4.131 -7.601 1.00 92.38 89 ASP A CA 1
ATOM 689 C C . ASP A 1 89 ? 21.885 -3.553 -8.399 1.00 92.38 89 ASP A C 1
ATOM 691 O O . ASP A 1 89 ? 22.489 -4.264 -9.207 1.00 92.38 89 ASP A O 1
ATOM 695 N N . HIS A 1 90 ? 22.281 -2.314 -8.130 1.00 92.62 90 HIS A N 1
ATOM 696 C CA . HIS A 1 90 ? 23.472 -1.712 -8.724 1.00 92.62 90 HIS A CA 1
ATOM 697 C C . HIS A 1 90 ? 24.727 -1.837 -7.841 1.00 92.62 90 HIS A C 1
ATOM 699 O O . HIS A 1 90 ? 25.807 -1.415 -8.246 1.00 92.62 90 HIS A O 1
ATOM 705 N N . LEU A 1 91 ? 24.633 -2.460 -6.659 1.00 91.50 91 LEU A N 1
ATOM 706 C CA . LEU A 1 91 ? 25.784 -2.676 -5.775 1.00 91.50 91 LEU A CA 1
ATOM 707 C C . LEU A 1 91 ? 26.659 -3.846 -6.247 1.00 91.50 91 LEU A C 1
ATOM 709 O O . LEU A 1 91 ? 26.153 -4.932 -6.534 1.00 91.50 91 LEU A O 1
ATOM 713 N N . GLY A 1 92 ? 27.981 -3.647 -6.261 1.00 85.88 92 GLY A N 1
ATOM 714 C CA . GLY A 1 92 ? 28.952 -4.640 -6.745 1.00 85.88 92 GLY A CA 1
ATOM 715 C C . GLY A 1 92 ? 29.188 -5.846 -5.824 1.00 85.88 92 GLY A C 1
ATOM 716 O O . GLY A 1 92 ? 29.689 -6.867 -6.282 1.00 85.88 92 GLY A O 1
ATOM 717 N N . SER A 1 93 ? 28.817 -5.767 -4.541 1.00 93.50 93 SER A N 1
ATOM 718 C CA . SER A 1 93 ? 28.990 -6.874 -3.586 1.00 93.50 93 SER A CA 1
ATOM 719 C C . SER A 1 93 ? 27.702 -7.679 -3.405 1.00 93.50 93 SER A C 1
ATOM 721 O O . SER A 1 93 ? 26.684 -7.148 -2.953 1.00 93.50 93 SER A O 1
ATOM 723 N N . LEU A 1 94 ? 27.763 -8.983 -3.703 1.00 93.38 94 LEU A N 1
ATOM 724 C CA . LEU A 1 94 ? 26.635 -9.911 -3.561 1.00 93.38 94 LEU A CA 1
ATOM 725 C C . LEU A 1 94 ? 26.152 -10.017 -2.107 1.00 93.38 94 LEU A C 1
ATOM 727 O O . LEU A 1 94 ? 24.951 -9.946 -1.852 1.00 93.38 94 LEU A O 1
ATOM 731 N N . ALA A 1 95 ? 27.080 -10.149 -1.154 1.00 93.88 95 ALA A N 1
ATOM 732 C CA . ALA A 1 95 ? 26.745 -10.286 0.263 1.00 93.88 95 ALA A CA 1
ATOM 733 C C . ALA A 1 95 ? 26.002 -9.046 0.786 1.00 93.88 95 ALA A C 1
ATOM 735 O O . ALA A 1 95 ? 24.953 -9.165 1.417 1.00 93.88 95 ALA A O 1
ATOM 736 N N . VAL A 1 96 ? 26.496 -7.850 0.447 1.00 93.44 96 VAL A N 1
ATOM 737 C CA . VAL A 1 96 ? 25.866 -6.576 0.8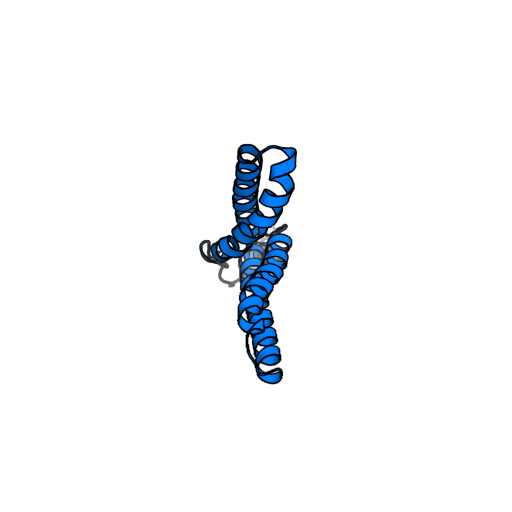32 1.00 93.44 96 VAL A CA 1
ATOM 738 C C . VAL A 1 96 ? 24.473 -6.448 0.212 1.00 93.44 96 VAL A C 1
ATOM 740 O O . VAL A 1 96 ? 23.528 -6.063 0.898 1.00 93.44 96 VAL A O 1
ATOM 743 N N . ARG A 1 97 ? 24.318 -6.829 -1.061 1.00 94.75 97 ARG A N 1
ATOM 744 C CA . ARG A 1 97 ? 23.029 -6.804 -1.761 1.00 94.75 97 ARG A CA 1
ATOM 745 C C . ARG A 1 97 ? 21.981 -7.669 -1.061 1.00 94.75 97 ARG A C 1
ATOM 747 O O . ARG A 1 97 ? 20.871 -7.199 -0.835 1.00 94.75 97 ARG A O 1
ATOM 754 N N . ILE A 1 98 ? 22.321 -8.910 -0.709 1.00 94.88 98 ILE A N 1
ATOM 755 C CA . ILE A 1 98 ? 21.387 -9.842 -0.057 1.00 94.88 98 ILE A CA 1
ATOM 756 C C . ILE A 1 98 ? 20.948 -9.303 1.308 1.00 94.88 98 ILE A C 1
ATOM 758 O O . ILE A 1 98 ? 19.751 -9.270 1.592 1.00 94.88 98 ILE A O 1
ATOM 762 N N . ILE A 1 99 ? 21.899 -8.830 2.122 1.00 95.44 99 ILE A N 1
ATOM 763 C CA . ILE A 1 99 ? 21.610 -8.279 3.453 1.00 95.44 99 ILE A CA 1
ATOM 764 C C . ILE A 1 99 ? 20.672 -7.071 3.343 1.00 95.44 99 ILE A C 1
ATOM 766 O O . ILE A 1 99 ? 19.645 -7.022 4.019 1.00 95.44 99 ILE A O 1
ATOM 770 N N . LEU A 1 100 ? 20.979 -6.122 2.453 1.00 96.06 100 LEU A N 1
ATOM 771 C CA . LEU A 1 100 ? 20.152 -4.931 2.257 1.00 96.06 100 LEU A CA 1
ATOM 772 C C . LEU A 1 100 ? 18.757 -5.274 1.728 1.00 96.06 100 LEU A C 1
ATOM 774 O O . LEU A 1 100 ? 17.773 -4.725 2.217 1.00 96.06 100 LEU A O 1
ATOM 778 N N . LYS A 1 101 ? 18.644 -6.209 0.777 1.00 95.81 101 LYS A N 1
ATOM 779 C CA . LYS A 1 101 ? 17.344 -6.650 0.252 1.00 95.81 101 LYS A CA 1
ATOM 780 C C . LYS A 1 101 ? 16.468 -7.285 1.329 1.00 95.81 101 LYS A C 1
ATOM 782 O O . LYS A 1 101 ? 15.277 -6.979 1.387 1.00 95.81 101 LYS A O 1
ATOM 787 N N . GLY A 1 102 ? 17.057 -8.120 2.188 1.00 96.44 102 GLY A N 1
ATOM 788 C CA . GLY A 1 102 ? 16.367 -8.711 3.334 1.00 96.44 102 GLY A CA 1
ATOM 789 C C . GLY A 1 102 ? 15.892 -7.656 4.335 1.00 96.44 102 GLY A C 1
ATOM 790 O O . GLY A 1 102 ? 14.738 -7.689 4.758 1.00 96.44 102 GLY A O 1
ATOM 791 N N . LEU A 1 103 ? 16.745 -6.676 4.654 1.00 97.06 103 LEU A N 1
ATOM 792 C CA . LEU A 1 103 ? 16.395 -5.575 5.554 1.00 97.06 103 LEU A CA 1
ATOM 793 C C . LEU A 1 103 ? 15.256 -4.708 4.994 1.00 97.06 103 LEU A C 1
ATOM 795 O O . LEU A 1 103 ? 14.312 -4.396 5.714 1.00 97.06 103 LEU A O 1
ATOM 799 N N . ILE A 1 104 ? 15.312 -4.357 3.706 1.00 96.50 104 ILE A N 1
ATOM 800 C CA . ILE A 1 104 ? 14.260 -3.592 3.019 1.00 96.50 104 ILE A CA 1
ATOM 801 C C . ILE A 1 104 ? 12.923 -4.330 3.075 1.00 96.50 104 ILE A C 1
ATOM 803 O O . ILE A 1 104 ? 11.908 -3.721 3.404 1.00 96.50 104 ILE A O 1
ATOM 807 N N . LEU A 1 105 ? 12.922 -5.634 2.780 1.00 97.06 105 LEU A N 1
ATOM 808 C CA . LEU A 1 105 ? 11.711 -6.450 2.833 1.00 97.06 105 L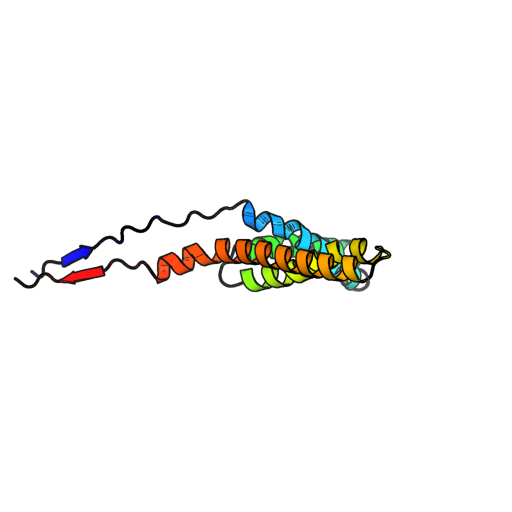EU A CA 1
ATOM 809 C C . LEU A 1 105 ? 11.113 -6.455 4.246 1.00 97.06 105 LEU A C 1
ATOM 811 O O . LEU A 1 105 ? 9.910 -6.262 4.407 1.00 97.06 105 LEU A O 1
ATOM 815 N N . LEU A 1 106 ? 11.951 -6.627 5.272 1.00 97.00 106 LEU A N 1
ATOM 816 C CA . LEU A 1 106 ? 11.511 -6.612 6.666 1.00 97.00 106 LEU A CA 1
ATOM 817 C C . LEU A 1 106 ? 10.897 -5.260 7.054 1.00 97.00 106 LEU A C 1
ATOM 819 O O . LEU A 1 106 ? 9.816 -5.226 7.640 1.00 97.00 106 LEU A O 1
ATOM 823 N N . ILE A 1 107 ? 11.534 -4.149 6.675 1.00 95.62 107 ILE A N 1
ATOM 824 C CA . ILE A 1 107 ? 11.012 -2.799 6.927 1.00 95.62 107 ILE A CA 1
ATOM 825 C C . ILE A 1 107 ? 9.683 -2.579 6.191 1.00 95.62 107 ILE A C 1
ATOM 827 O O . ILE A 1 107 ? 8.735 -2.079 6.794 1.00 95.62 107 ILE A O 1
ATOM 831 N N . ALA A 1 108 ? 9.578 -2.982 4.922 1.00 95.81 108 ALA A N 1
ATOM 832 C CA . ALA A 1 108 ? 8.346 -2.855 4.144 1.00 95.81 108 ALA A CA 1
ATOM 833 C C . ALA A 1 108 ? 7.184 -3.631 4.788 1.00 95.81 108 ALA A C 1
ATOM 835 O O . ALA A 1 108 ? 6.088 -3.091 4.931 1.00 95.81 108 ALA A O 1
ATOM 836 N N . ILE A 1 109 ? 7.440 -4.862 5.249 1.00 96.19 109 ILE A N 1
ATOM 837 C CA . ILE A 1 109 ? 6.460 -5.665 5.993 1.00 96.19 109 ILE A CA 1
ATOM 838 C C . ILE A 1 109 ? 6.039 -4.950 7.279 1.00 96.19 109 ILE A C 1
ATOM 840 O O . ILE A 1 109 ? 4.847 -4.865 7.559 1.00 96.19 109 ILE A O 1
ATOM 844 N N . MET A 1 110 ? 6.983 -4.410 8.055 1.00 95.31 110 MET A N 1
ATOM 845 C CA . MET A 1 110 ? 6.664 -3.703 9.301 1.00 95.31 110 MET A CA 1
ATOM 846 C C . MET A 1 110 ? 5.803 -2.457 9.071 1.00 95.31 110 MET A C 1
ATOM 848 O O . MET A 1 110 ? 4.852 -2.230 9.821 1.00 95.31 110 MET A O 1
ATOM 852 N N . ILE A 1 111 ? 6.111 -1.666 8.039 1.00 93.44 111 ILE A N 1
ATOM 853 C CA . ILE A 1 111 ? 5.343 -0.467 7.684 1.00 93.44 111 ILE A CA 1
ATOM 854 C C . ILE A 1 111 ? 3.895 -0.846 7.357 1.00 93.44 111 ILE A C 1
ATOM 856 O O . ILE A 1 111 ? 2.964 -0.323 7.970 1.00 93.44 111 ILE A O 1
ATOM 860 N N . GLU A 1 112 ? 3.701 -1.794 6.441 1.00 93.00 112 GLU A N 1
ATOM 861 C CA . GLU A 1 112 ? 2.367 -2.171 5.962 1.00 93.00 112 GLU A CA 1
ATOM 862 C C . GLU A 1 112 ? 1.565 -2.946 7.015 1.00 93.00 112 GLU A C 1
ATOM 864 O O . GLU A 1 112 ? 0.354 -2.754 7.135 1.00 93.00 112 GLU A O 1
ATOM 869 N N . LEU A 1 113 ? 2.224 -3.751 7.857 1.00 92.75 113 LEU A N 1
ATOM 870 C CA . LEU A 1 113 ? 1.586 -4.342 9.036 1.00 92.75 113 LEU A CA 1
ATOM 871 C C . LEU A 1 113 ? 1.103 -3.270 10.008 1.00 92.75 113 LEU A C 1
ATOM 873 O O . LEU A 1 113 ? 0.020 -3.412 10.569 1.00 92.75 113 LEU A O 1
ATOM 877 N N . GLY A 1 114 ? 1.860 -2.188 10.194 1.00 90.81 114 GLY A N 1
ATOM 878 C CA . GLY A 1 114 ? 1.421 -1.061 11.010 1.00 90.81 114 GLY A CA 1
ATOM 879 C C . GLY A 1 114 ? 0.180 -0.376 10.427 1.00 90.81 114 GLY A C 1
ATOM 880 O O . GLY A 1 114 ? -0.743 -0.040 11.169 1.00 90.81 114 GLY A O 1
ATOM 881 N N . VAL A 1 115 ? 0.131 -0.187 9.104 1.00 90.88 115 VAL A N 1
ATOM 882 C CA . VAL A 1 115 ? -1.030 0.406 8.416 1.00 90.88 115 VAL A CA 1
ATOM 883 C C . VAL A 1 115 ? -2.253 -0.495 8.577 1.00 90.88 115 VAL A C 1
ATOM 885 O O . VAL A 1 115 ? -3.322 -0.030 8.983 1.00 90.88 115 VAL A O 1
ATOM 888 N N . PHE A 1 116 ? -2.079 -1.797 8.351 1.00 91.50 116 PHE A N 1
ATOM 889 C CA . PHE A 1 116 ? -3.121 -2.799 8.538 1.00 91.50 116 PHE A CA 1
ATOM 890 C C . PHE A 1 116 ? -3.610 -2.868 9.992 1.00 91.50 116 PHE A C 1
ATOM 892 O O . PHE A 1 116 ? -4.818 -2.877 10.244 1.00 91.50 116 PHE A O 1
ATOM 899 N N . ALA A 1 117 ? -2.696 -2.853 10.963 1.00 89.38 117 ALA A N 1
ATOM 900 C CA . ALA A 1 117 ? -3.021 -2.830 12.384 1.00 89.38 117 ALA A CA 1
ATOM 901 C C . ALA A 1 117 ? -3.810 -1.565 12.753 1.00 89.38 117 ALA A C 1
ATOM 903 O O . ALA A 1 117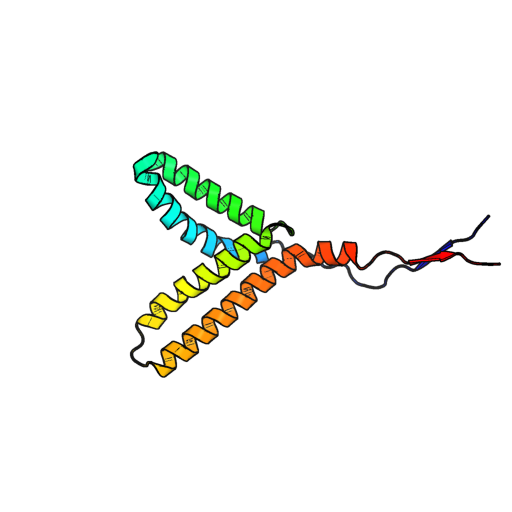 ? -4.855 -1.657 13.388 1.00 89.38 117 ALA A O 1
ATOM 904 N N . ASN A 1 118 ? -3.394 -0.386 12.289 1.00 90.19 118 ASN A N 1
ATOM 905 C CA . ASN A 1 118 ? -4.120 0.865 12.530 1.00 90.19 118 ASN A CA 1
ATOM 906 C C . ASN A 1 118 ? -5.556 0.835 11.966 1.00 90.19 118 ASN A C 1
ATOM 908 O O . ASN A 1 118 ? -6.478 1.410 12.552 1.00 90.19 118 ASN A O 1
ATOM 912 N N . ALA A 1 119 ? -5.779 0.132 10.850 1.00 88.12 119 ALA A N 1
ATOM 913 C CA . ALA A 1 119 ? -7.117 -0.062 10.301 1.00 88.12 119 ALA A CA 1
ATOM 914 C C . ALA A 1 119 ? -7.962 -1.048 11.132 1.00 88.12 119 ALA A C 1
ATOM 916 O O . ALA A 1 119 ? -9.155 -0.799 11.326 1.00 88.12 119 ALA A O 1
ATOM 917 N N . THR A 1 120 ? -7.359 -2.137 11.624 1.00 88.81 120 THR A N 1
ATOM 918 C CA . THR A 1 120 ? -8.054 -3.299 12.215 1.00 88.81 120 THR A CA 1
ATOM 919 C C . THR A 1 120 ? -8.179 -3.279 13.739 1.00 88.81 120 THR A C 1
ATOM 921 O O . THR A 1 120 ? -9.170 -3.788 14.264 1.00 88.81 120 THR A O 1
ATOM 924 N N . LEU A 1 121 ? -7.239 -2.666 14.462 1.00 87.81 121 LEU A N 1
ATOM 925 C CA . LEU A 1 121 ? -7.208 -2.647 15.929 1.00 87.81 121 LEU A CA 1
ATOM 926 C C . LEU A 1 121 ? -8.476 -2.057 16.570 1.00 87.81 121 LEU A C 1
ATOM 928 O O . LEU A 1 121 ? -8.984 -2.675 17.505 1.00 87.81 121 LEU A O 1
ATOM 932 N N . PRO A 1 122 ? -9.064 -0.950 16.074 1.00 85.69 122 PRO A N 1
ATOM 933 C CA . PRO A 1 122 ? -10.311 -0.416 16.634 1.00 85.69 122 PRO A CA 1
ATOM 934 C C . PRO A 1 122 ? -11.477 -1.396 16.553 1.00 85.69 122 PRO A C 1
ATOM 936 O O . PRO A 1 122 ? -12.221 -1.560 17.516 1.00 85.69 122 PRO A O 1
ATOM 939 N N . TRP A 1 123 ? -11.601 -2.081 15.416 1.00 86.31 123 TRP A N 1
ATOM 940 C CA . TRP A 1 123 ? -12.620 -3.103 15.208 1.00 86.31 123 TRP A CA 1
ATOM 941 C C . TRP A 1 123 ? -12.385 -4.317 16.118 1.00 86.31 123 TRP A C 1
ATOM 943 O O . TRP A 1 123 ? -13.321 -4.843 16.723 1.00 86.31 123 TRP A O 1
ATOM 953 N N . LEU A 1 124 ? -11.126 -4.747 16.267 1.00 86.25 124 LEU A N 1
ATOM 954 C CA . LEU A 1 124 ? -10.775 -5.872 17.132 1.00 86.25 124 LEU A CA 1
ATOM 955 C C . LEU A 1 124 ? -11.052 -5.550 18.607 1.00 86.25 124 LEU A C 1
ATOM 957 O O . LEU A 1 124 ? -11.558 -6.401 19.343 1.00 86.25 124 LEU A O 1
ATOM 961 N N . GLN A 1 125 ? -10.771 -4.314 19.027 1.00 84.44 125 GLN A N 1
ATOM 962 C CA . GLN A 1 125 ? -11.036 -3.841 20.380 1.00 84.44 125 GLN A CA 1
ATOM 963 C C . GLN A 1 125 ? -12.537 -3.785 20.677 1.00 84.44 125 GLN A C 1
ATOM 965 O O . GLN A 1 125 ? -12.955 -4.249 21.734 1.00 84.44 125 GLN A O 1
ATOM 970 N N . GLU A 1 126 ? -13.355 -3.296 19.744 1.00 82.50 126 GLU A N 1
ATOM 971 C CA . GLU A 1 126 ? -14.817 -3.296 19.879 1.00 82.50 126 GLU A CA 1
ATOM 972 C C . GLU A 1 126 ? -15.379 -4.718 20.030 1.00 82.50 126 GLU A C 1
ATOM 974 O O . GLU A 1 126 ? -16.279 -4.970 20.833 1.00 82.50 126 GLU A O 1
ATOM 979 N N . LYS A 1 127 ? -14.810 -5.684 19.301 1.00 83.38 127 LYS A N 1
ATOM 980 C CA . LYS A 1 127 ? -15.255 -7.079 19.364 1.00 83.38 127 LYS A CA 1
ATOM 981 C C . LYS A 1 127 ? -14.843 -7.783 20.660 1.00 83.38 127 LYS A C 1
ATOM 983 O O . LYS A 1 127 ? -15.589 -8.642 21.135 1.00 83.38 127 LYS A O 1
ATOM 988 N N . THR A 1 128 ? -13.680 -7.431 21.206 1.00 82.06 128 THR A N 1
ATOM 989 C CA . THR A 1 128 ? -13.052 -8.137 22.336 1.00 82.06 128 THR A CA 1
ATOM 990 C C . THR A 1 128 ? -13.410 -7.515 23.687 1.00 82.06 128 THR A C 1
ATOM 992 O O . THR A 1 128 ? -13.705 -8.241 24.633 1.00 82.06 128 THR A O 1
ATOM 995 N N . ASN A 1 129 ? -13.466 -6.183 23.790 1.00 77.88 129 ASN A N 1
ATOM 996 C CA . ASN A 1 129 ? -13.700 -5.477 25.054 1.00 77.88 129 ASN A CA 1
ATOM 997 C C . ASN A 1 129 ? -15.183 -5.164 25.270 1.00 77.88 129 ASN A C 1
ATOM 999 O O . ASN A 1 129 ? -15.578 -4.009 25.424 1.00 77.88 129 ASN A O 1
ATOM 1003 N N . LYS A 1 130 ? -16.014 -6.208 25.308 1.00 72.50 130 LYS A N 1
ATOM 1004 C CA . LYS A 1 130 ? -17.424 -6.071 25.698 1.00 72.50 130 LYS A CA 1
ATOM 1005 C C . LYS A 1 130 ? -17.542 -5.919 27.222 1.00 72.50 130 LYS A C 1
ATOM 1007 O O . LYS A 1 130 ? -16.824 -6.616 27.942 1.00 72.50 130 LYS A O 1
ATOM 1012 N N . PRO A 1 131 ? -18.434 -5.051 27.732 1.00 72.12 131 PRO A N 1
ATOM 1013 C CA . PRO A 1 131 ? -18.661 -4.933 29.168 1.00 72.12 131 PRO A CA 1
ATOM 1014 C C . PRO A 1 131 ? -19.222 -6.247 29.718 1.00 72.12 131 PRO A C 1
ATOM 1016 O O . PRO A 1 131 ? -20.094 -6.871 29.105 1.00 72.12 131 PRO A O 1
ATOM 1019 N N . ARG A 1 132 ? -18.722 -6.677 30.879 1.00 73.12 132 ARG A N 1
ATOM 1020 C CA . ARG A 1 132 ? -19.221 -7.883 31.541 1.00 73.12 132 ARG A CA 1
ATOM 1021 C C . ARG A 1 132 ? -20.410 -7.493 32.412 1.00 73.12 132 ARG A C 1
ATOM 1023 O O . ARG A 1 132 ? -20.285 -6.684 33.326 1.00 73.12 132 ARG A O 1
ATOM 1030 N N . ILE A 1 133 ? -21.573 -8.061 32.113 1.00 77.19 133 ILE A N 1
ATOM 1031 C CA . ILE A 1 133 ? -22.790 -7.850 32.899 1.00 77.19 133 ILE A CA 1
ATOM 1032 C C . ILE A 1 133 ? -22.868 -8.980 33.921 1.00 77.19 133 ILE A C 1
ATOM 1034 O O . ILE A 1 133 ? -23.001 -10.146 33.544 1.00 77.19 133 ILE A O 1
ATOM 1038 N N . ARG A 1 134 ? -22.775 -8.650 35.211 1.00 75.38 134 ARG A N 1
ATOM 1039 C CA . ARG A 1 134 ? -22.948 -9.624 36.293 1.00 75.38 134 ARG A CA 1
ATOM 1040 C C . ARG A 1 134 ? -24.288 -9.382 36.975 1.00 75.38 134 ARG A C 1
ATOM 1042 O O . ARG A 1 134 ? -24.583 -8.270 37.410 1.00 75.38 134 ARG A O 1
ATOM 1049 N N . ARG A 1 135 ? -25.113 -10.427 37.048 1.00 76.38 135 ARG A N 1
ATOM 1050 C CA . ARG A 1 135 ? -26.328 -10.414 37.863 1.00 76.38 135 ARG A CA 1
ATOM 1051 C C . ARG A 1 135 ? -25.915 -10.523 39.329 1.00 76.38 135 ARG A C 1
ATOM 1053 O O . ARG A 1 135 ? -25.090 -11.367 39.666 1.00 76.38 135 ARG A O 1
ATOM 1060 N N . VAL A 1 136 ? -26.465 -9.657 40.167 1.00 75.94 136 VAL A N 1
ATOM 1061 C CA . VAL A 1 136 ? -26.347 -9.763 41.620 1.00 75.94 136 VAL A CA 1
ATOM 1062 C C . VAL A 1 136 ? -27.447 -10.718 42.071 1.00 75.94 136 VAL A C 1
ATOM 1064 O O . VAL A 1 136 ? -28.628 -10.446 41.844 1.00 75.94 136 VAL A O 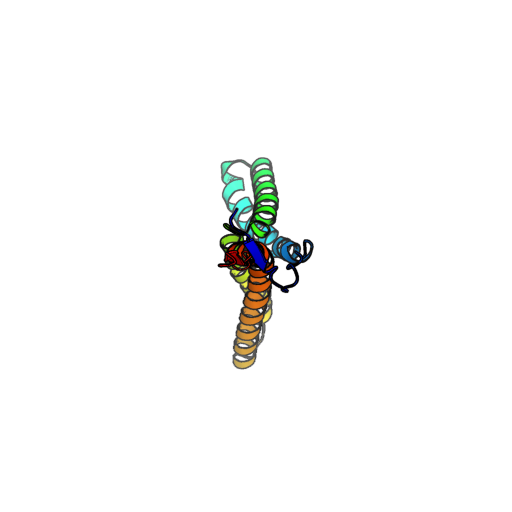1
ATOM 1067 N N . GLU A 1 137 ? -27.049 -11.864 42.613 1.00 68.94 137 GLU A N 1
ATOM 1068 C CA . GLU A 1 137 ? -27.947 -12.736 43.369 1.00 68.94 137 GLU A CA 1
ATOM 1069 C C . GLU A 1 137 ? -27.969 -12.196 44.804 1.00 68.94 137 GLU A C 1
ATOM 1071 O O . GLU A 1 137 ? -26.905 -12.018 45.400 1.00 68.94 137 GLU A O 1
ATOM 1076 N N . GLU A 1 138 ? -29.159 -11.809 45.274 1.00 61.34 138 GLU A N 1
ATOM 1077 C CA . GLU A 1 138 ? -29.421 -11.458 46.680 1.00 61.34 138 GLU A CA 1
ATOM 1078 C C . GLU A 1 138 ? -29.581 -12.727 47.518 1.00 61.34 138 GLU A C 1
ATOM 1080 O O . GLU A 1 138 ? -30.231 -13.674 47.014 1.00 61.34 138 GLU A O 1
#

Foldseek 3Di:
DWDKDWAQDPDDADDFDLVLLVVLLVLLLVVLVVQLVVCCVPPNNVVSVVVSVVSSVVLSVLLQAQVRVVVSLVSQLVRQLVVVLVVLVPDPDPVSSVVVSVVSSVVSNVSSVVSNCSNHVNVVCVVPRDTDMDTDDD

Organism: NCBI:txid1712665

Sequence (138 aa):
MAKYIIEENKTTKYEKNYKFPLINIIPAVIWAIPIHQKLSPMIGKGGAYGVAIAFVILYMILSFIHIVALAPAVGGVIILTALFWAPVDHLGSLAVRIILKGLILLIAIMIELGVFANATLPWLQEKTNKPRIRRVEE